Protein AF-A0A1L7D276-F1 (afdb_monomer_lite)

Foldseek 3Di:
DDDPVPFDPVLVVLLVQLVVLLVVLVVLVVPPDDPVSPVSSVVSNVSSCCSNVCSVVVRVVVVVVVVVVVVVVVVVVVVVVD

Radius of gyration: 19.45 Å; chains: 1; bounding box: 40×26×58 Å

Structure (mmCIF, N/CA/C/O backbone):
data_AF-A0A1L7D276-F1
#
_entry.id   AF-A0A1L7D276-F1
#
loop_
_atom_site.group_PDB
_atom_site.id
_atom_site.type_symbol
_atom_site.label_atom_id
_atom_site.label_alt_id
_atom_site.label_comp_id
_atom_site.label_asym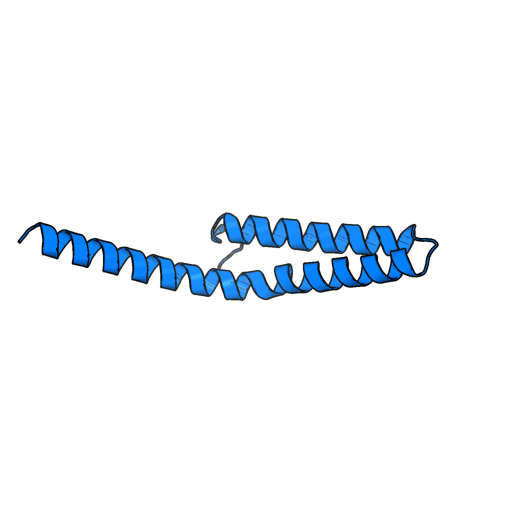_id
_atom_site.label_entity_id
_atom_site.label_seq_id
_atom_site.pdbx_PDB_ins_code
_atom_site.Cartn_x
_atom_site.Cartn_y
_atom_site.Cartn_z
_atom_site.occupancy
_atom_site.B_iso_or_equiv
_atom_site.auth_seq_id
_atom_site.auth_comp_id
_atom_site.auth_asym_id
_atom_site.auth_atom_id
_atom_site.pdbx_PDB_model_num
ATOM 1 N N . MET A 1 1 ? 0.734 -11.755 15.905 1.00 56.16 1 MET A N 1
ATOM 2 C CA . MET A 1 1 ? 0.102 -10.975 14.815 1.00 56.16 1 MET A CA 1
ATOM 3 C C . MET A 1 1 ? -1.293 -11.535 14.558 1.00 56.16 1 MET A C 1
ATOM 5 O O . MET A 1 1 ? -1.408 -12.749 14.445 1.00 56.16 1 MET A O 1
ATOM 9 N N . LYS A 1 2 ? -2.349 -10.704 14.534 1.00 59.94 2 LYS A N 1
ATOM 10 C CA . LYS A 1 2 ? -3.715 -11.162 14.194 1.00 59.94 2 LYS A CA 1
ATOM 11 C C . LYS A 1 2 ? -3.754 -11.721 12.770 1.00 59.94 2 LYS A C 1
ATOM 13 O O . LYS A 1 2 ? -3.062 -11.200 11.894 1.00 59.94 2 LYS A O 1
ATOM 18 N N . LYS A 1 3 ? -4.583 -12.739 12.527 1.00 71.19 3 LYS A N 1
ATOM 19 C CA . LYS A 1 3 ? -4.766 -13.304 11.180 1.00 71.19 3 LYS A CA 1
ATOM 20 C C . LYS A 1 3 ? -5.437 -12.262 10.278 1.00 71.19 3 LYS A C 1
ATOM 22 O O . LYS A 1 3 ? -6.352 -11.573 10.719 1.00 71.19 3 LYS A O 1
ATOM 27 N N . PHE A 1 4 ? -5.041 -12.184 9.005 1.00 70.06 4 PHE A N 1
ATOM 28 C CA . PHE A 1 4 ? -5.589 -11.228 8.024 1.00 70.06 4 PHE A CA 1
ATOM 29 C C . PHE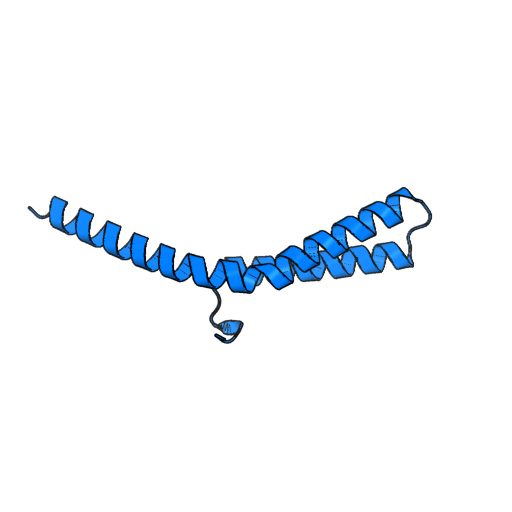 A 1 4 ? -7.129 -11.226 7.972 1.00 70.06 4 PHE A C 1
ATOM 31 O O . PHE A 1 4 ? -7.763 -10.186 7.813 1.00 70.06 4 PHE A O 1
ATOM 38 N N . ARG A 1 5 ? -7.763 -12.384 8.204 1.00 72.06 5 ARG A N 1
ATOM 39 C CA . ARG A 1 5 ? -9.227 -12.532 8.257 1.00 72.06 5 ARG A CA 1
ATOM 40 C C . ARG A 1 5 ? -9.898 -11.698 9.357 1.00 72.06 5 ARG A C 1
ATOM 42 O O . ARG A 1 5 ? -11.059 -11.335 9.199 1.00 72.06 5 ARG A O 1
ATOM 49 N N . GLU A 1 6 ? -9.186 -11.352 10.421 1.00 74.38 6 GLU A N 1
ATOM 50 C CA . GLU A 1 6 ? -9.694 -10.572 11.558 1.00 74.38 6 GLU A CA 1
ATOM 51 C C . GLU A 1 6 ? -9.520 -9.062 11.372 1.00 74.38 6 GLU A C 1
ATOM 53 O O . GLU A 1 6 ? -9.965 -8.285 12.214 1.00 74.38 6 GLU A O 1
ATOM 58 N N . TRP A 1 7 ? -8.870 -8.631 10.288 1.00 74.00 7 TRP A N 1
ATOM 59 C CA . TRP A 1 7 ? -8.646 -7.213 10.046 1.00 74.0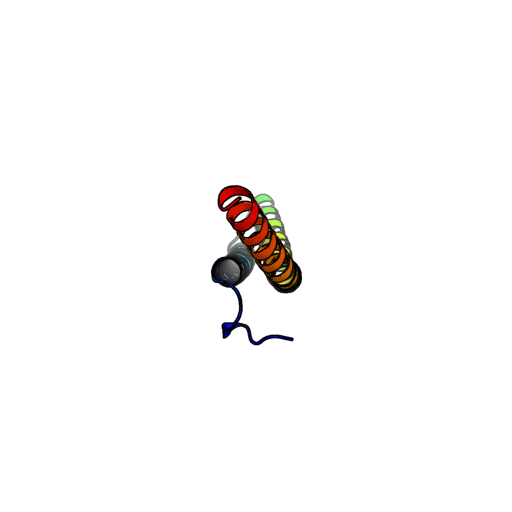0 7 TRP A CA 1
ATOM 60 C C . TRP A 1 7 ? -9.953 -6.498 9.675 1.00 74.00 7 TRP A C 1
ATOM 62 O O . TRP A 1 7 ? -10.815 -7.098 9.009 1.00 74.00 7 TRP A O 1
ATOM 72 N N . PRO A 1 8 ? -10.102 -5.218 10.054 1.00 76.12 8 PRO A N 1
ATOM 73 C CA . PRO A 1 8 ? -11.222 -4.403 9.604 1.00 76.12 8 PRO A CA 1
ATOM 74 C C . PRO A 1 8 ? -11.250 -4.287 8.065 1.00 76.12 8 PRO A C 1
ATOM 76 O O . PRO A 1 8 ? -10.220 -4.384 7.390 1.00 76.12 8 PRO A O 1
ATOM 79 N N . GLY A 1 9 ? -12.451 -4.153 7.490 1.00 78.19 9 GLY A N 1
ATOM 80 C CA . GLY A 1 9 ? -12.669 -4.275 6.039 1.00 78.19 9 GLY A CA 1
ATOM 81 C C . GLY A 1 9 ? -11.917 -3.239 5.197 1.00 78.19 9 GLY A C 1
ATOM 82 O O . GLY A 1 9 ? -11.372 -3.582 4.152 1.00 78.19 9 GLY A O 1
ATOM 83 N N . ASN A 1 10 ? -11.814 -2.005 5.689 1.00 81.12 10 ASN A N 1
ATOM 84 C CA . ASN A 1 10 ? -11.011 -0.929 5.100 1.00 81.12 10 ASN A CA 1
ATOM 85 C C . ASN A 1 10 ? -9.520 -1.297 4.977 1.00 81.12 10 ASN A C 1
ATOM 87 O O . ASN A 1 10 ? -8.920 -1.022 3.943 1.00 81.12 10 ASN A O 1
ATOM 91 N N . PHE A 1 11 ? -8.923 -1.971 5.967 1.00 80.81 11 PHE A N 1
ATOM 92 C CA . PHE A 1 11 ? -7.516 -2.394 5.891 1.00 80.81 11 PHE A CA 1
ATOM 93 C C . PHE A 1 11 ? -7.294 -3.522 4.896 1.00 80.81 11 PHE A C 1
ATOM 95 O O . PHE A 1 11 ? -6.311 -3.510 4.161 1.00 80.81 11 PHE A O 1
ATOM 102 N N . LYS A 1 12 ? -8.220 -4.483 4.829 1.00 82.88 12 LYS A N 1
ATOM 103 C CA . LYS A 1 12 ? -8.167 -5.537 3.806 1.00 82.88 12 LYS A CA 1
ATOM 104 C C . LYS A 1 12 ? -8.255 -4.939 2.407 1.00 82.88 12 LYS A C 1
ATOM 106 O O . LYS A 1 12 ? -7.469 -5.310 1.544 1.00 82.88 12 LYS A O 1
ATOM 111 N N . PHE A 1 13 ? -9.172 -3.993 2.209 1.00 85.75 13 PHE A N 1
ATOM 112 C CA . PHE A 1 13 ? -9.304 -3.263 0.953 1.00 85.75 13 PHE A CA 1
ATOM 113 C C . PHE A 1 13 ? -8.016 -2.509 0.602 1.00 85.75 13 PHE A C 1
ATOM 115 O O . PHE A 1 13 ? -7.521 -2.651 -0.511 1.00 85.75 13 PHE A O 1
ATOM 122 N N . ALA A 1 14 ? -7.418 -1.798 1.564 1.00 87.88 14 ALA A N 1
ATOM 123 C CA . ALA A 1 14 ? -6.148 -1.106 1.360 1.00 87.88 14 ALA A CA 1
ATOM 124 C C . ALA A 1 14 ? -5.030 -2.066 0.917 1.00 87.88 14 ALA A C 1
ATOM 126 O O . ALA A 1 14 ? -4.341 -1.778 -0.056 1.00 87.88 14 ALA A O 1
ATOM 127 N N . VAL A 1 15 ? -4.891 -3.234 1.558 1.00 90.19 15 VAL A N 1
ATOM 128 C CA . VAL A 1 15 ? -3.896 -4.249 1.161 1.00 90.19 15 VAL A CA 1
ATOM 129 C C . VAL A 1 15 ? -4.139 -4.759 -0.259 1.00 90.19 15 VAL A C 1
ATOM 131 O O . VAL A 1 15 ? -3.186 -4.885 -1.022 1.00 90.19 15 VAL A O 1
ATOM 134 N N . VAL A 1 16 ? -5.394 -5.021 -0.638 1.00 91.81 16 VAL A N 1
ATOM 135 C CA . VAL A 1 16 ? -5.731 -5.471 -1.999 1.00 91.81 16 VAL A CA 1
ATOM 136 C C . VAL A 1 16 ? -5.401 -4.392 -3.030 1.00 91.81 16 VAL A C 1
ATOM 138 O O . VAL A 1 16 ? -4.765 -4.697 -4.036 1.00 91.81 16 VAL A O 1
ATOM 141 N N . CYS A 1 17 ? -5.757 -3.132 -2.771 1.00 93.94 17 CYS A N 1
ATOM 142 C CA . CYS A 1 17 ? -5.413 -2.017 -3.655 1.00 93.94 17 CYS A CA 1
ATOM 143 C C . CYS A 1 17 ? -3.898 -1.810 -3.755 1.00 93.94 17 CYS A C 1
ATOM 145 O O . CYS A 1 17 ? -3.382 -1.589 -4.847 1.00 93.94 17 CYS A O 1
ATOM 147 N N . GLY A 1 18 ? -3.175 -1.927 -2.638 1.00 94.38 18 GLY A N 1
ATOM 148 C CA . GLY A 1 18 ? -1.717 -1.851 -2.619 1.00 94.38 18 GLY A CA 1
ATOM 149 C C . GLY A 1 18 ? -1.075 -2.966 -3.446 1.00 94.38 18 GLY A C 1
ATOM 150 O O . GLY A 1 18 ? -0.213 -2.694 -4.276 1.00 94.38 18 GLY A O 1
ATOM 151 N N . ALA A 1 19 ? -1.544 -4.208 -3.300 1.00 95.12 19 ALA A N 1
ATOM 152 C CA . ALA A 1 19 ? -1.072 -5.335 -4.102 1.00 95.12 19 ALA A CA 1
ATOM 153 C C . ALA A 1 19 ? -1.381 -5.152 -5.599 1.00 95.12 19 ALA A C 1
ATOM 155 O O . ALA A 1 19 ? -0.517 -5.396 -6.440 1.00 95.12 19 ALA A O 1
ATOM 156 N N . ALA A 1 20 ? -2.580 -4.669 -5.936 1.00 96.88 20 ALA A N 1
ATOM 157 C CA . ALA A 1 20 ? -2.959 -4.366 -7.313 1.00 96.88 20 ALA A CA 1
ATOM 158 C C . ALA A 1 20 ? -2.078 -3.265 -7.926 1.00 96.88 20 ALA A C 1
ATOM 160 O O . ALA A 1 20 ? -1.670 -3.389 -9.078 1.00 96.88 20 ALA A O 1
ATOM 161 N N . ALA A 1 21 ? -1.726 -2.229 -7.157 1.00 97.06 21 ALA A N 1
ATOM 162 C CA . ALA A 1 21 ? -0.818 -1.173 -7.603 1.00 97.06 21 ALA A CA 1
ATOM 163 C C . ALA A 1 21 ? 0.596 -1.705 -7.888 1.00 97.06 21 ALA A C 1
ATOM 165 O O . ALA A 1 21 ? 1.186 -1.350 -8.908 1.00 97.06 21 ALA A O 1
ATOM 166 N N . VAL A 1 22 ? 1.113 -2.612 -7.048 1.00 97.56 22 VAL A N 1
ATOM 167 C CA . VAL A 1 22 ? 2.400 -3.280 -7.310 1.00 97.56 22 VAL A CA 1
ATOM 168 C C . VAL A 1 22 ? 2.333 -4.090 -8.600 1.00 97.56 22 VAL A C 1
ATOM 170 O O . VAL A 1 22 ? 3.211 -3.951 -9.446 1.00 97.56 22 VAL A O 1
ATOM 173 N N . LEU A 1 23 ? 1.284 -4.897 -8.787 1.00 97.62 23 LEU A N 1
ATOM 174 C CA . LEU A 1 23 ? 1.110 -5.693 -10.005 1.00 97.62 23 LEU A CA 1
ATOM 175 C C . LEU A 1 23 ? 0.993 -4.815 -11.255 1.00 97.62 23 LEU A C 1
ATOM 177 O O . LEU A 1 23 ? 1.616 -5.121 -12.267 1.00 97.62 23 LEU A O 1
ATOM 181 N N . ALA A 1 24 ? 0.251 -3.709 -11.178 1.00 96.44 24 ALA A N 1
ATOM 182 C CA . ALA A 1 24 ? 0.129 -2.753 -12.272 1.00 96.44 24 ALA A CA 1
ATOM 183 C C . ALA A 1 24 ? 1.478 -2.106 -12.617 1.00 96.44 24 ALA A C 1
ATOM 185 O O . ALA A 1 24 ? 1.816 -1.992 -13.791 1.00 96.44 24 ALA A O 1
ATOM 186 N N . GLY A 1 25 ? 2.273 -1.734 -11.610 1.00 95.94 25 GLY A N 1
ATOM 187 C CA . GLY A 1 25 ? 3.609 -1.190 -11.828 1.00 95.94 25 GLY A CA 1
ATOM 188 C C . GLY A 1 25 ? 4.576 -2.213 -12.427 1.00 95.94 25 GLY A C 1
ATOM 189 O O . GLY A 1 25 ? 5.272 -1.896 -13.385 1.00 95.94 25 GLY A O 1
ATOM 190 N N . VAL A 1 26 ? 4.572 -3.461 -11.944 1.00 96.44 26 VAL A N 1
ATOM 191 C CA . VAL A 1 26 ? 5.369 -4.554 -12.536 1.00 96.44 26 VAL A CA 1
ATOM 192 C C . VAL A 1 26 ? 4.958 -4.803 -13.984 1.00 96.44 26 VAL A C 1
ATOM 194 O O . VAL A 1 26 ? 5.816 -4.923 -14.851 1.00 96.44 26 VAL A O 1
ATOM 197 N N . PHE A 1 27 ? 3.656 -4.826 -14.265 1.00 97.00 27 PHE A N 1
ATOM 198 C CA . PHE A 1 27 ? 3.158 -4.956 -15.628 1.00 97.00 27 PHE A CA 1
ATOM 199 C C . PHE A 1 27 ? 3.661 -3.814 -16.518 1.00 97.00 27 PHE A C 1
ATOM 201 O O . PHE A 1 27 ? 4.167 -4.072 -17.608 1.00 97.00 27 PHE A O 1
ATOM 208 N N . LEU A 1 28 ? 3.616 -2.572 -16.027 1.00 96.44 28 LEU A N 1
ATOM 209 C CA . LEU A 1 28 ? 4.150 -1.412 -16.739 1.00 96.44 28 LEU A CA 1
ATOM 210 C C . LEU A 1 28 ? 5.662 -1.520 -16.999 1.00 96.44 28 LEU A C 1
ATOM 212 O O . LEU A 1 28 ? 6.105 -1.104 -18.062 1.00 96.44 28 LEU A O 1
ATOM 216 N N . LEU A 1 29 ? 6.452 -2.110 -16.091 1.00 94.88 29 LEU A N 1
ATOM 217 C CA . LEU A 1 29 ? 7.875 -2.389 -16.350 1.00 94.88 29 LEU A CA 1
ATOM 218 C C . LEU A 1 29 ? 8.076 -3.375 -17.508 1.00 94.88 29 LEU A C 1
ATOM 220 O O . LEU A 1 29 ? 9.083 -3.291 -18.203 1.00 94.88 29 LEU A O 1
ATOM 224 N N . CYS A 1 30 ? 7.147 -4.314 -17.707 1.00 95.19 30 CYS A N 1
ATOM 225 C CA . CYS A 1 30 ? 7.244 -5.318 -18.765 1.00 95.19 30 CYS A CA 1
ATOM 226 C C . CYS A 1 30 ? 6.848 -4.783 -20.147 1.00 95.19 30 CYS A C 1
ATOM 228 O O . CYS A 1 30 ? 7.385 -5.259 -21.144 1.00 95.19 30 CYS A O 1
ATOM 230 N N . ILE A 1 31 ? 5.891 -3.850 -20.216 1.00 95.75 31 ILE A N 1
ATOM 231 C CA . ILE A 1 31 ? 5.332 -3.359 -21.490 1.00 95.75 31 ILE A CA 1
ATOM 232 C C . ILE A 1 31 ? 5.708 -1.912 -21.827 1.00 95.75 31 ILE A C 1
ATOM 234 O O . ILE A 1 31 ? 5.491 -1.477 -22.957 1.00 95.75 31 ILE A O 1
ATOM 238 N N . GLY A 1 32 ? 6.219 -1.158 -20.853 1.00 90.75 32 GLY A N 1
ATOM 239 C CA . GLY A 1 32 ? 6.545 0.256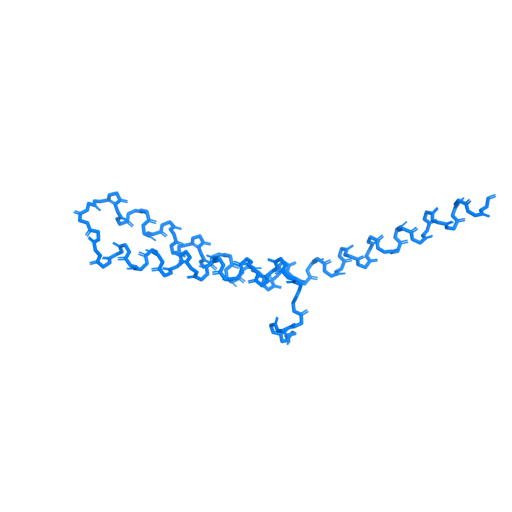 -20.996 1.00 90.75 32 GLY A CA 1
ATOM 240 C C . GLY A 1 32 ? 7.658 0.478 -22.012 1.00 90.75 32 GLY A C 1
ATOM 241 O O . GLY A 1 32 ? 8.582 -0.324 -22.127 1.00 90.75 32 GLY A O 1
ATOM 242 N N . GLN A 1 33 ? 7.567 1.574 -22.762 1.00 93.12 33 GLN A N 1
ATOM 243 C CA . GLN A 1 33 ? 8.541 1.898 -23.813 1.00 93.12 33 GLN A CA 1
ATOM 244 C C . GLN A 1 33 ? 9.160 3.284 -23.643 1.00 93.12 33 GLN A C 1
ATOM 246 O O . GLN A 1 33 ? 10.118 3.623 -24.337 1.00 93.12 33 GLN A O 1
ATOM 251 N N . SER A 1 34 ? 8.652 4.081 -22.705 1.00 96.06 34 SER A N 1
ATOM 252 C CA . SER A 1 34 ? 9.132 5.429 -22.432 1.00 96.06 34 SER A CA 1
ATOM 253 C C . SER A 1 34 ? 9.687 5.572 -21.015 1.00 96.06 34 SER A C 1
ATOM 255 O O . SER A 1 34 ? 9.312 4.851 -20.091 1.00 96.06 34 SER A O 1
ATOM 257 N N . GLY A 1 35 ? 10.551 6.574 -20.818 1.00 92.25 35 GLY A N 1
ATOM 258 C CA . GLY A 1 35 ? 11.045 6.948 -19.487 1.00 92.25 35 GLY A CA 1
ATOM 259 C C . GLY A 1 35 ? 9.921 7.280 -18.497 1.00 92.25 35 GLY A C 1
ATOM 260 O O . GLY A 1 35 ? 10.039 6.994 -17.308 1.00 92.25 35 GLY A O 1
ATOM 261 N N . MET A 1 36 ? 8.811 7.834 -18.994 1.00 95.62 36 MET A N 1
ATOM 262 C CA . MET A 1 36 ? 7.637 8.148 -18.183 1.00 95.62 36 MET A CA 1
ATOM 263 C C . MET A 1 36 ? 6.934 6.882 -17.679 1.00 95.62 36 MET A C 1
ATOM 265 O O . MET A 1 36 ? 6.531 6.846 -16.518 1.00 95.62 36 MET A O 1
ATOM 269 N N . ASP A 1 37 ? 6.855 5.830 -18.499 1.00 95.06 37 ASP A N 1
ATOM 270 C CA . ASP A 1 37 ? 6.270 4.548 -18.091 1.00 95.06 37 ASP A CA 1
ATOM 271 C C . ASP A 1 37 ? 7.067 3.945 -16.931 1.00 95.06 37 ASP A C 1
ATOM 273 O O . ASP A 1 37 ? 6.504 3.600 -15.894 1.00 95.06 37 ASP A O 1
ATOM 277 N N . TYR A 1 38 ? 8.397 3.903 -17.044 1.00 94.31 38 TYR A N 1
ATOM 278 C CA . TYR A 1 38 ? 9.253 3.381 -15.975 1.00 94.31 38 TYR A CA 1
ATOM 279 C C . TYR A 1 38 ? 9.158 4.210 -14.685 1.00 94.31 38 TYR A C 1
ATOM 281 O O . TYR A 1 38 ? 9.171 3.649 -13.587 1.00 94.31 38 TYR A O 1
ATOM 289 N N . ALA A 1 39 ? 9.002 5.534 -14.795 1.00 96.62 39 ALA A N 1
ATOM 290 C CA . ALA A 1 39 ? 8.770 6.394 -13.637 1.00 96.62 39 ALA A CA 1
ATOM 291 C C . ALA A 1 39 ? 7.422 6.086 -12.961 1.00 96.62 39 ALA A C 1
ATOM 293 O O . ALA A 1 39 ? 7.371 5.903 -11.743 1.00 96.62 39 ALA A O 1
ATOM 294 N N . MET A 1 40 ? 6.339 5.965 -13.738 1.00 96.00 40 MET A N 1
ATOM 295 C CA . MET A 1 40 ? 5.020 5.597 -13.207 1.00 96.00 40 MET A CA 1
ATOM 296 C C . MET A 1 40 ? 5.022 4.200 -12.587 1.00 96.00 40 MET A C 1
ATOM 298 O O . MET A 1 40 ? 4.422 3.995 -11.532 1.00 96.00 40 MET A O 1
ATOM 302 N N . ALA A 1 41 ? 5.741 3.259 -13.196 1.00 96.31 41 ALA A N 1
ATOM 303 C CA . ALA A 1 41 ? 5.930 1.919 -12.668 1.00 96.31 41 ALA A CA 1
ATOM 304 C C . ALA A 1 41 ? 6.590 1.946 -11.283 1.00 96.31 41 ALA A C 1
ATOM 306 O O . ALA A 1 41 ? 6.088 1.333 -10.340 1.00 96.31 41 ALA A O 1
ATOM 307 N N . GLY A 1 42 ? 7.674 2.717 -11.142 1.00 96.12 42 GLY A N 1
ATOM 308 C CA . GLY A 1 42 ? 8.364 2.908 -9.868 1.00 96.12 42 GLY A CA 1
ATOM 309 C C . GLY A 1 42 ? 7.451 3.497 -8.792 1.00 96.12 42 GLY A C 1
ATOM 310 O O . GLY A 1 42 ? 7.409 2.982 -7.674 1.00 96.12 42 GLY A O 1
ATOM 311 N N . VAL A 1 43 ? 6.663 4.521 -9.135 1.00 97.19 43 VAL A N 1
ATOM 312 C CA . VAL A 1 43 ? 5.697 5.140 -8.210 1.00 97.19 43 VAL A CA 1
ATOM 313 C C . VAL A 1 43 ? 4.612 4.148 -7.788 1.00 97.19 43 VAL A C 1
ATOM 315 O O . VAL A 1 43 ? 4.315 4.043 -6.598 1.00 97.19 43 VAL A O 1
ATOM 318 N N . ALA A 1 44 ? 4.040 3.398 -8.732 1.00 96.81 44 ALA A N 1
ATOM 319 C CA . ALA A 1 44 ? 2.996 2.418 -8.448 1.00 96.81 44 ALA A CA 1
ATOM 320 C C . ALA A 1 44 ? 3.501 1.287 -7.536 1.00 96.81 44 ALA A C 1
ATOM 322 O O . ALA A 1 44 ? 2.831 0.936 -6.562 1.00 96.81 44 ALA A O 1
ATOM 323 N N . ILE A 1 45 ? 4.709 0.771 -7.793 1.00 97.75 45 ILE A N 1
ATOM 324 C CA . ILE A 1 45 ? 5.342 -0.261 -6.962 1.00 97.75 45 ILE A CA 1
ATOM 325 C C . ILE A 1 45 ? 5.644 0.285 -5.566 1.00 97.75 45 ILE A C 1
ATOM 327 O O . ILE A 1 45 ? 5.242 -0.321 -4.573 1.00 97.75 45 ILE A O 1
ATOM 331 N N . ALA A 1 46 ? 6.319 1.433 -5.469 1.00 97.19 46 ALA A N 1
ATOM 332 C CA . ALA A 1 46 ? 6.698 2.011 -4.185 1.00 97.19 46 ALA A CA 1
ATOM 333 C C . ALA A 1 46 ? 5.465 2.363 -3.339 1.00 97.19 46 ALA A C 1
ATOM 335 O O . ALA A 1 46 ? 5.377 1.966 -2.177 1.00 97.19 46 ALA A O 1
ATOM 336 N N . GLY A 1 47 ? 4.479 3.044 -3.932 1.00 95.31 47 GLY A N 1
ATOM 337 C CA . GLY A 1 47 ? 3.228 3.395 -3.262 1.00 95.31 47 GLY A CA 1
ATOM 338 C C . GLY A 1 47 ? 2.434 2.162 -2.826 1.00 95.31 47 GLY A C 1
ATOM 339 O O . GLY A 1 47 ? 1.970 2.094 -1.687 1.00 95.31 47 GLY A O 1
ATOM 340 N N . GLY A 1 48 ? 2.336 1.150 -3.693 1.00 95.38 48 GLY A N 1
ATOM 341 C CA . GLY A 1 48 ? 1.678 -0.114 -3.371 1.00 95.38 48 GLY A CA 1
ATOM 342 C C . GLY A 1 48 ? 2.347 -0.850 -2.208 1.00 95.38 48 GLY A C 1
ATOM 343 O O . GLY A 1 48 ? 1.662 -1.283 -1.280 1.00 95.38 48 GLY A O 1
ATOM 344 N N . LEU A 1 49 ? 3.683 -0.920 -2.194 1.00 95.19 49 LEU A N 1
ATOM 345 C CA . LEU A 1 49 ? 4.451 -1.526 -1.101 1.00 95.19 49 LEU A CA 1
ATOM 346 C C . LEU A 1 49 ? 4.270 -0.778 0.221 1.00 95.19 49 LEU A C 1
ATOM 348 O O . LEU A 1 49 ? 4.079 -1.423 1.250 1.00 95.19 49 LEU A O 1
ATOM 352 N N . VAL A 1 50 ? 4.270 0.558 0.209 1.00 94.38 50 VAL A N 1
ATOM 353 C CA . VAL A 1 50 ? 4.006 1.363 1.414 1.00 94.38 50 VAL A CA 1
ATOM 354 C C . VAL A 1 50 ? 2.650 1.006 2.017 1.00 94.38 50 VAL A C 1
ATOM 356 O O . VAL A 1 50 ? 2.545 0.823 3.228 1.00 94.38 50 VAL A O 1
ATOM 359 N N . VAL A 1 51 ? 1.617 0.844 1.188 1.00 90.50 51 VAL A N 1
ATOM 360 C CA . VAL A 1 51 ? 0.282 0.462 1.662 1.00 90.50 51 VAL A CA 1
ATOM 361 C C . VAL A 1 51 ? 0.266 -0.973 2.192 1.00 90.50 51 VAL A C 1
ATOM 363 O O . VAL A 1 51 ? -0.245 -1.207 3.285 1.00 90.50 51 VAL A O 1
ATOM 366 N N . VAL A 1 52 ? 0.838 -1.935 1.463 1.00 90.69 52 VAL A N 1
ATOM 367 C CA . VAL A 1 52 ? 0.843 -3.354 1.870 1.00 90.69 52 VAL A CA 1
ATOM 368 C C . VAL A 1 52 ? 1.615 -3.561 3.175 1.00 90.69 52 VAL A C 1
ATOM 370 O O . VAL A 1 52 ? 1.146 -4.277 4.060 1.00 90.69 52 VAL A O 1
ATOM 373 N N . LEU A 1 53 ? 2.773 -2.914 3.317 1.00 89.69 53 LEU A N 1
ATOM 374 C CA . LEU A 1 53 ? 3.636 -3.034 4.493 1.00 89.69 53 LEU A CA 1
ATOM 375 C C . LEU A 1 53 ? 3.173 -2.152 5.662 1.00 89.69 53 LEU A C 1
ATOM 377 O O . LEU A 1 53 ? 3.389 -2.513 6.818 1.00 89.69 53 LEU A O 1
ATOM 381 N N . GLY A 1 54 ? 2.519 -1.019 5.385 1.00 85.31 54 GLY A N 1
ATOM 382 C CA . GLY A 1 54 ? 2.014 -0.074 6.389 1.00 85.31 54 GLY A CA 1
ATOM 383 C C . GLY A 1 54 ? 0.630 -0.419 6.950 1.00 85.31 54 GLY A C 1
ATOM 384 O O . GLY A 1 54 ? 0.348 -0.134 8.116 1.00 85.31 54 GLY A O 1
ATOM 385 N N . ALA A 1 55 ? -0.221 -1.104 6.179 1.00 82.06 55 ALA A N 1
ATOM 386 C CA . ALA A 1 55 ? -1.562 -1.509 6.606 1.00 82.06 55 ALA A CA 1
ATOM 387 C C . ALA A 1 55 ? -1.627 -2.299 7.934 1.00 82.06 5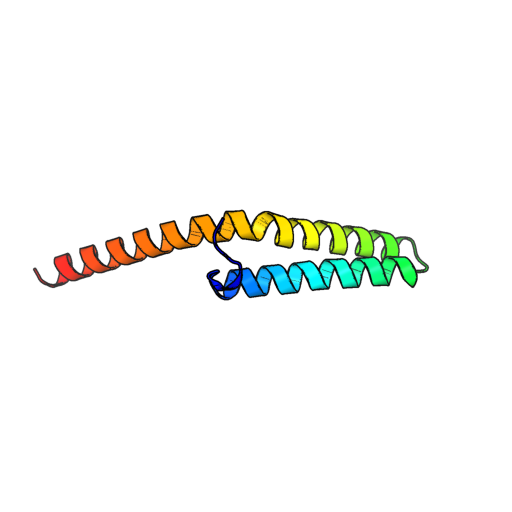5 ALA A C 1
ATOM 389 O O . ALA A 1 55 ? -2.539 -2.018 8.719 1.00 82.06 55 ALA A O 1
ATOM 390 N N . PRO A 1 56 ? -0.703 -3.233 8.257 1.00 72.56 56 PRO A N 1
ATOM 391 C CA . PRO A 1 56 ? -0.698 -3.890 9.563 1.00 72.56 56 PRO A CA 1
ATOM 392 C C . PRO A 1 56 ? -0.550 -2.903 10.730 1.00 72.56 56 PRO A C 1
ATOM 394 O O . PRO A 1 56 ? -1.213 -3.066 11.755 1.00 72.56 56 PRO A O 1
ATOM 397 N N . ALA A 1 57 ? 0.291 -1.874 10.580 1.00 74.25 57 ALA A N 1
ATOM 398 C CA . ALA A 1 57 ? 0.504 -0.860 11.610 1.00 74.25 57 ALA A CA 1
ATOM 399 C C . ALA A 1 57 ? -0.727 0.046 11.768 1.00 74.25 57 ALA A C 1
ATOM 401 O O . ALA A 1 57 ? -1.153 0.330 12.887 1.00 74.25 57 ALA A O 1
ATOM 402 N N . TRP A 1 58 ? -1.358 0.440 10.658 1.00 72.94 58 TRP A N 1
ATOM 403 C CA . TRP A 1 58 ? -2.583 1.243 10.697 1.00 72.94 58 TRP A CA 1
ATOM 404 C C . TRP A 1 58 ? -3.773 0.475 11.299 1.00 72.94 58 TRP A C 1
ATOM 406 O O . TRP A 1 58 ? -4.548 1.042 12.069 1.00 72.94 58 TRP A O 1
ATOM 416 N N . GLY A 1 59 ? -3.882 -0.829 11.019 1.00 66.00 59 GLY A N 1
ATOM 417 C CA . GLY A 1 59 ? -4.948 -1.690 11.542 1.00 66.00 59 GLY A CA 1
ATOM 418 C C . GLY A 1 59 ? -4.883 -1.939 13.051 1.00 66.00 59 GLY A C 1
ATOM 419 O O . GLY A 1 59 ? -5.914 -2.166 13.687 1.00 66.00 59 GLY A O 1
ATOM 420 N N . LEU A 1 60 ? -3.689 -1.875 13.646 1.00 63.41 60 LEU A N 1
ATOM 421 C CA . LEU A 1 60 ? -3.522 -1.931 15.101 1.00 63.41 60 LEU A CA 1
ATOM 422 C C . LEU A 1 60 ? -4.034 -0.647 15.771 1.00 63.41 60 LEU A C 1
ATOM 424 O O . LEU A 1 60 ? -4.711 -0.723 16.796 1.00 63.41 60 LEU A O 1
ATOM 428 N N . ASN A 1 61 ? -3.789 0.509 15.150 1.00 67.06 61 ASN A N 1
ATOM 429 C CA . ASN A 1 61 ? -4.152 1.814 15.702 1.00 67.06 61 ASN A CA 1
ATOM 430 C C . ASN A 1 61 ? -5.674 2.068 15.670 1.00 67.06 61 ASN A C 1
ATOM 432 O O . ASN A 1 61 ? -6.247 2.571 16.636 1.00 67.06 61 ASN A O 1
ATOM 436 N N . ASP A 1 62 ? -6.360 1.637 14.606 1.00 65.12 62 ASP A N 1
ATOM 437 C CA . ASP A 1 62 ? -7.810 1.848 14.447 1.00 65.12 62 ASP A CA 1
ATOM 438 C C . ASP A 1 62 ? -8.649 1.062 15.470 1.00 65.12 62 ASP A C 1
ATOM 440 O O . ASP A 1 62 ? -9.722 1.495 15.891 1.00 65.12 62 ASP A O 1
ATOM 444 N N . HIS A 1 63 ? -8.161 -0.084 15.952 1.00 63.34 63 HIS A N 1
ATOM 445 C CA . HIS A 1 63 ? -8.836 -0.815 17.028 1.00 63.34 63 HIS A CA 1
ATOM 446 C C . HIS A 1 63 ? -8.765 -0.078 18.366 1.00 63.34 63 HIS A C 1
ATOM 448 O O . HIS A 1 63 ? -9.766 -0.025 19.092 1.00 63.34 63 HIS A O 1
ATOM 454 N N . GLU A 1 64 ? -7.610 0.503 18.689 1.00 68.06 64 GLU A N 1
ATOM 455 C CA . GLU A 1 64 ? -7.466 1.343 19.874 1.00 68.06 64 GLU A CA 1
ATOM 456 C C . GLU A 1 64 ? -8.311 2.611 19.752 1.00 68.06 64 GLU A C 1
ATOM 458 O O . GLU A 1 64 ? -9.022 2.972 20.694 1.00 68.06 64 GLU A O 1
ATOM 463 N N . GLU A 1 65 ? -8.319 3.243 18.579 1.00 66.44 65 GLU A N 1
ATOM 464 C CA . GLU A 1 65 ? -9.191 4.380 18.291 1.00 66.44 65 GLU A CA 1
ATOM 465 C C . GLU A 1 65 ? -10.671 4.012 18.398 1.00 66.44 65 GLU A C 1
ATOM 467 O O . GLU A 1 65 ? -11.444 4.742 19.017 1.00 66.44 65 GLU A O 1
ATOM 472 N N . THR A 1 66 ? -11.088 2.866 17.865 1.00 71.56 66 THR A N 1
ATOM 473 C CA . THR A 1 66 ? -12.480 2.414 17.932 1.00 71.56 66 THR A CA 1
ATOM 474 C C . THR A 1 66 ? -12.892 2.136 19.376 1.00 71.56 66 THR A C 1
ATOM 476 O O . THR A 1 66 ? -13.983 2.536 19.790 1.00 71.56 66 THR A O 1
ATOM 479 N N . ALA A 1 67 ? -12.019 1.522 20.182 1.00 78.12 67 ALA A N 1
ATOM 480 C CA . ALA A 1 67 ? -12.261 1.317 21.607 1.00 78.12 67 ALA A CA 1
ATOM 481 C C . ALA A 1 67 ? -12.366 2.652 22.365 1.00 78.12 67 ALA A C 1
ATOM 483 O O . ALA A 1 67 ? -13.295 2.831 23.156 1.00 78.12 67 ALA A O 1
ATOM 484 N N . ARG A 1 68 ? -11.482 3.619 22.081 1.00 77.50 68 ARG A N 1
ATOM 485 C CA . ARG A 1 68 ? -11.545 4.982 22.641 1.00 77.50 68 ARG A CA 1
ATOM 486 C C . ARG A 1 68 ? -12.833 5.700 22.233 1.00 77.50 68 ARG A C 1
ATOM 488 O O . ARG A 1 68 ? -13.509 6.271 23.086 1.00 77.50 68 ARG A O 1
ATOM 495 N N . ARG A 1 69 ? -13.243 5.600 20.964 1.00 78.94 69 ARG A N 1
ATOM 496 C CA . ARG A 1 69 ? -14.506 6.161 20.452 1.00 78.94 69 ARG A CA 1
ATOM 497 C C . ARG A 1 69 ? -15.722 5.516 21.117 1.00 78.94 69 ARG A C 1
ATOM 499 O O . ARG A 1 69 ? -16.680 6.220 21.430 1.00 78.94 69 ARG A O 1
ATOM 506 N N . LYS A 1 70 ? -15.692 4.205 21.379 1.00 84.62 70 LYS A N 1
ATOM 507 C CA . LYS A 1 70 ? -16.773 3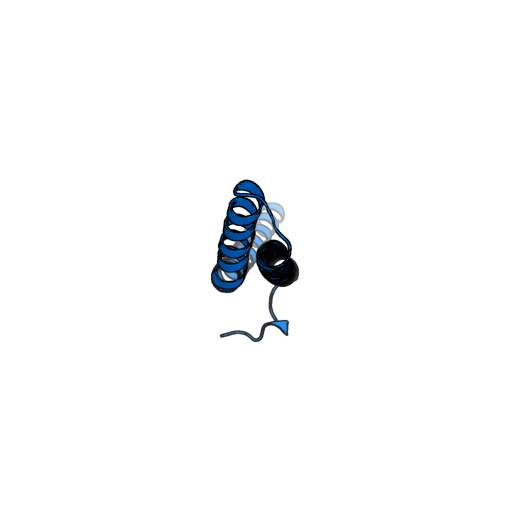.492 22.083 1.00 84.62 70 LYS A CA 1
ATOM 508 C C . LYS A 1 70 ? -16.903 3.968 23.533 1.00 84.62 70 LYS A C 1
ATOM 510 O O . LYS A 1 70 ? -18.010 4.299 23.948 1.00 84.62 70 LYS A O 1
ATOM 515 N N . ARG A 1 71 ? -15.780 4.106 24.251 1.00 84.44 71 ARG A N 1
ATOM 516 C CA . ARG A 1 71 ? -15.743 4.669 25.616 1.00 84.44 71 ARG A CA 1
ATOM 517 C C . ARG A 1 71 ? -16.246 6.114 25.645 1.00 84.44 71 ARG A C 1
ATOM 519 O O . ARG A 1 71 ? -17.086 6.451 26.469 1.00 84.44 71 ARG A O 1
ATOM 526 N N . ALA A 1 72 ? -15.820 6.947 24.693 1.00 84.44 72 ALA A N 1
ATOM 527 C CA . ALA A 1 72 ? -16.289 8.329 24.581 1.00 84.44 72 ALA A CA 1
ATOM 528 C C . ALA A 1 72 ? -17.803 8.425 24.309 1.00 84.44 72 ALA A C 1
ATOM 530 O O . ALA A 1 72 ? -18.473 9.307 24.844 1.00 84.44 72 ALA A O 1
ATOM 531 N N . ARG A 1 73 ? -18.372 7.514 23.505 1.00 87.44 73 ARG A N 1
ATOM 532 C CA . ARG A 1 73 ? -19.828 7.435 23.283 1.00 87.44 73 ARG A CA 1
ATOM 533 C C . ARG A 1 73 ? -20.580 7.020 24.548 1.00 87.44 73 ARG A C 1
ATOM 535 O O . ARG A 1 73 ? -21.617 7.609 24.830 1.00 87.44 73 ARG A O 1
ATOM 542 N N . GLN A 1 74 ? -20.059 6.050 25.300 1.00 89.44 74 GLN A N 1
ATOM 543 C CA . GLN A 1 74 ? -20.656 5.603 26.563 1.00 89.44 74 GLN A CA 1
ATOM 544 C C . GLN A 1 74 ? -20.651 6.717 27.617 1.00 89.44 74 GLN A C 1
ATOM 546 O O . GLN A 1 74 ? -21.706 7.026 28.157 1.00 89.44 74 GLN A O 1
ATOM 551 N N . ALA A 1 75 ? -19.523 7.408 27.801 1.00 86.94 75 ALA A N 1
ATOM 552 C CA . ALA A 1 75 ? -19.426 8.544 28.721 1.00 86.94 75 ALA A CA 1
ATOM 553 C C . ALA A 1 75 ? -20.403 9.682 28.359 1.00 86.94 75 ALA A C 1
ATOM 555 O O . ALA A 1 75 ? -21.059 10.257 29.223 1.00 86.94 75 ALA A O 1
ATOM 556 N N . ARG A 1 76 ? -20.571 9.982 27.061 1.00 87.19 76 ARG A N 1
ATOM 557 C CA . ARG A 1 76 ? -21.570 10.964 26.594 1.00 87.19 76 ARG A CA 1
ATOM 558 C C . ARG A 1 76 ? -23.011 10.509 26.831 1.00 87.19 76 ARG A C 1
ATOM 560 O O . ARG A 1 76 ? -23.872 11.345 27.084 1.00 87.19 76 ARG A O 1
ATOM 567 N N . ALA A 1 77 ? -23.289 9.212 26.715 1.00 90.25 77 ALA A N 1
ATOM 568 C CA . ALA A 1 77 ? -24.616 8.660 26.970 1.00 90.25 77 ALA A CA 1
ATOM 569 C C . ALA A 1 77 ? -24.970 8.688 28.465 1.00 90.25 77 ALA A C 1
ATOM 571 O O . ALA A 1 77 ? -26.111 8.984 28.802 1.00 90.25 77 ALA A O 1
ATOM 572 N N . GLU A 1 78 ? -23.999 8.443 29.348 1.00 86.44 78 GLU A N 1
ATOM 573 C CA . GLU A 1 78 ? -24.166 8.600 30.799 1.00 86.44 78 GLU A CA 1
ATOM 574 C C . GLU A 1 78 ? -24.416 10.055 31.196 1.00 86.44 78 GLU A C 1
ATOM 576 O O . GLU A 1 78 ? -25.339 10.318 31.961 1.00 86.44 78 GLU A O 1
ATOM 581 N N . LEU A 1 79 ? -23.674 11.008 30.620 1.00 82.56 79 LEU A N 1
ATOM 582 C CA . LEU A 1 79 ? -23.905 12.439 30.854 1.00 82.56 79 LEU A CA 1
ATOM 583 C C . LEU A 1 79 ? -25.282 12.917 30.377 1.00 82.56 79 LEU A C 1
ATOM 585 O O . LEU A 1 79 ? -25.828 13.831 30.970 1.00 82.56 79 LEU A O 1
ATOM 589 N N . ARG A 1 80 ? -25.847 12.312 29.323 1.00 81.94 80 ARG A N 1
ATOM 590 C CA . ARG A 1 80 ? -27.208 12.619 28.837 1.00 81.94 80 ARG A CA 1
ATOM 591 C C . ARG A 1 80 ? -28.326 11.956 29.644 1.00 81.94 80 ARG A C 1
ATOM 593 O O . ARG A 1 80 ? -29.484 12.303 29.442 1.00 81.94 80 ARG A O 1
ATOM 600 N N . ARG A 1 81 ? -28.007 10.939 30.449 1.00 78.75 81 ARG A N 1
ATOM 601 C CA . ARG A 1 81 ? -28.968 10.246 31.324 1.00 78.75 81 ARG A CA 1
ATOM 602 C C . ARG A 1 81 ? -29.055 10.868 32.721 1.00 78.75 81 ARG A C 1
ATOM 604 O O . ARG A 1 81 ? -29.939 10.470 33.474 1.00 78.75 81 ARG A O 1
ATOM 611 N N . ARG A 1 82 ? -28.139 11.775 33.062 1.00 60.34 82 ARG A N 1
ATOM 612 C CA . ARG A 1 82 ? -28.249 12.683 34.209 1.00 60.34 82 ARG A CA 1
ATOM 613 C C . ARG A 1 82 ? -28.959 13.959 33.784 1.00 60.34 82 ARG A C 1
ATOM 615 O O . ARG A 1 82 ? -29.650 14.518 34.655 1.00 60.34 82 ARG A O 1
#

Organism: NCBI:txid161895

Sequence (82 aa):
MKKFREWPGNFKFAVVCGAAAVLAGVFLLCIGQSGMDYAMAGVAIAGGLVVVLGAPAWGLNDHEETARRKRARQARAELRRR

pLDDT: mean 85.28, std 11.4, range [56.16, 97.75]

Secondary structure (DSSP, 8-state):
---GGGS-HHHHHHHHHHHHHHHHHHHHHHH--SHHHHHHHHHHHHHHHHHHHHHHHHHHHHHHHHHHHHHHHHHHHHHHH-